Protein AF-A0A495K5Z7-F1 (afdb_monomer_lite)

Secondary structure (DSSP, 8-state):
------HHHHHHHHHHHHHHHHHHHHHHHHHHHHHHT--------EEEEETTEEEEE--SEE--TTS-S-EE-TTSPPEE----TT-EEEEEE-HHHHTS-EEEEEEEEETTEEEEEEEEEE-TTS-SEEEEE--SSSEEEEEEEEEEEEEEETTEEEEEEEEEEE-PPTT--PPP--

Foldseek 3Di:
DDDDDDPVRVVVVVVVVVVVVVVCCVVVVVVVVVVVPDPPPVFKWKWKDWDPDIDIFGFCWAAPLVLHPIDHDPPDDAAEDAADAVTKMKMFIDLSQQQAKKKKFWWWQAPVAIDRPDMDIDHRNRDGMDMDHAHPGTGTAKIKMFGFHPDADPVGGDGNTIHIYGHHHPPDDHDDDD

pLDDT: mean 88.27, std 13.71, range [38.28, 98.56]

InterPro domains:
  IPR024495 Protein of unknown function DUF2771 [PF10969] (44-167)

Organism: Williamsia marianensis (NCBI:txid85044)

Radius of gyration: 24.47 Å; chains: 1; bounding box: 61×70×46 Å

Structure (mmCIF, N/CA/C/O backbone):
data_AF-A0A495K5Z7-F1
#
_entry.id   AF-A0A495K5Z7-F1
#
loop_
_atom_site.group_PDB
_atom_site.id
_atom_site.type_symbol
_atom_site.label_atom_id
_atom_site.label_alt_id
_atom_site.label_comp_id
_atom_site.label_asym_id
_atom_site.label_entity_id
_atom_site.label_seq_id
_atom_site.pdbx_PDB_ins_code
_atom_site.Cartn_x
_atom_site.Cartn_y
_atom_site.Cartn_z
_atom_site.occupancy
_atom_site.B_iso_or_equiv
_atom_site.auth_seq_id
_atom_site.auth_comp_id
_atom_site.auth_asym_id
_atom_site.auth_atom_id
_atom_site.pdbx_PDB_model_num
ATOM 1 N N . MET A 1 1 ? -42.515 41.377 -25.875 1.00 38.28 1 MET A N 1
ATOM 2 C CA . MET A 1 1 ? -43.016 41.875 -24.576 1.00 38.28 1 MET A CA 1
ATOM 3 C C . MET A 1 1 ? -41.798 42.097 -23.686 1.00 38.28 1 MET A C 1
ATOM 5 O O . MET A 1 1 ? -41.292 41.147 -23.110 1.00 38.28 1 MET A O 1
ATOM 9 N N . SER A 1 2 ? -41.218 43.301 -23.704 1.00 47.66 2 SER A N 1
ATOM 10 C CA . SER A 1 2 ? -39.981 43.591 -22.962 1.00 47.66 2 SER A CA 1
ATOM 11 C C . SER A 1 2 ? -40.328 43.913 -21.514 1.00 47.66 2 SER A C 1
ATOM 13 O O . SER A 1 2 ? -40.932 44.953 -21.249 1.00 47.66 2 SER A O 1
ATOM 15 N N . ALA A 1 3 ? -39.974 43.025 -20.585 1.00 51.53 3 ALA A N 1
ATOM 16 C CA . ALA A 1 3 ? -40.123 43.281 -19.159 1.00 51.53 3 ALA A CA 1
ATOM 17 C C . ALA A 1 3 ? -39.255 44.493 -18.772 1.00 51.53 3 ALA A C 1
ATOM 19 O O . ALA A 1 3 ? -38.026 44.450 -18.854 1.00 51.53 3 ALA A O 1
ATOM 20 N N . ARG A 1 4 ? -39.889 45.612 -18.402 1.00 60.22 4 ARG A N 1
ATOM 21 C CA . ARG A 1 4 ? -39.188 46.784 -17.865 1.00 60.22 4 ARG A CA 1
ATOM 22 C C . ARG A 1 4 ? -38.947 46.556 -16.377 1.00 60.22 4 ARG A C 1
ATOM 24 O O . ARG A 1 4 ? -39.808 46.863 -15.566 1.00 60.22 4 ARG A O 1
ATOM 31 N N . LEU A 1 5 ? -37.771 46.028 -16.048 1.00 60.44 5 LEU A N 1
ATOM 32 C CA . LEU A 1 5 ? -37.296 45.911 -14.669 1.00 60.44 5 LEU A CA 1
ATOM 33 C C . LEU A 1 5 ? -37.267 47.300 -14.014 1.00 60.44 5 LEU A C 1
ATOM 35 O O . LEU A 1 5 ? -36.672 48.240 -14.560 1.00 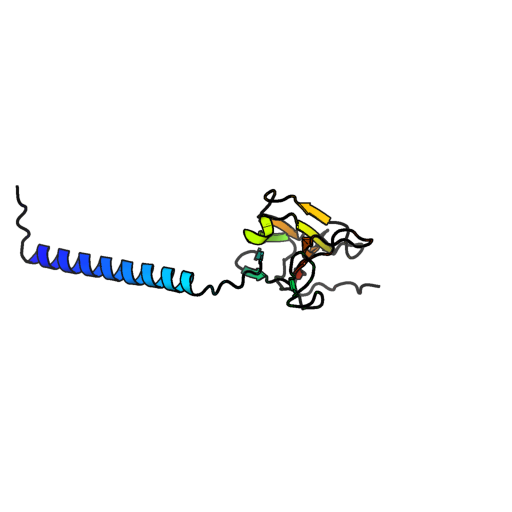60.44 5 LEU A O 1
ATOM 39 N N . THR A 1 6 ? -37.896 47.435 -12.851 1.00 69.44 6 THR A N 1
ATOM 40 C CA . THR A 1 6 ? -37.816 48.634 -12.013 1.00 69.44 6 THR A CA 1
ATOM 41 C C . THR A 1 6 ? -36.374 48.852 -11.537 1.00 69.44 6 THR A C 1
ATOM 43 O O . THR A 1 6 ? -35.541 47.943 -11.539 1.00 69.44 6 THR A O 1
ATOM 46 N N . THR A 1 7 ? -36.028 50.075 -11.126 1.00 69.94 7 THR A N 1
ATOM 47 C CA . THR A 1 7 ? -34.665 50.405 -10.661 1.00 69.94 7 THR A CA 1
ATOM 48 C C . THR A 1 7 ? -34.212 49.528 -9.484 1.00 69.94 7 THR A C 1
ATOM 50 O O . THR A 1 7 ? -33.023 49.230 -9.378 1.00 69.94 7 THR A O 1
ATOM 53 N N . GLY A 1 8 ? -35.143 49.082 -8.630 1.00 65.31 8 GLY A N 1
ATOM 54 C CA . GLY A 1 8 ? -34.868 48.147 -7.533 1.00 65.31 8 GLY A CA 1
ATOM 55 C C . GLY A 1 8 ? -34.527 46.741 -8.028 1.00 65.31 8 GLY A C 1
ATOM 56 O O . GLY A 1 8 ? -33.514 46.179 -7.618 1.00 65.31 8 GLY A O 1
ATOM 57 N N . GLU A 1 9 ? -35.296 46.216 -8.985 1.00 72.44 9 GLU A N 1
ATOM 58 C CA . GLU A 1 9 ? -35.031 44.907 -9.592 1.00 72.44 9 GLU A CA 1
ATOM 59 C C . GLU A 1 9 ? -33.696 44.906 -10.344 1.00 72.44 9 GLU A C 1
ATOM 61 O O . GLU A 1 9 ? -32.900 43.993 -10.169 1.00 72.44 9 GLU A O 1
ATOM 66 N N . LYS A 1 10 ? -33.368 45.968 -11.094 1.00 70.00 10 LYS A N 1
ATOM 67 C CA . LYS A 1 10 ? -32.061 46.093 -11.771 1.00 70.00 10 LYS A CA 1
ATOM 68 C C . LYS A 1 10 ? -30.879 46.028 -10.802 1.00 70.00 10 LYS A C 1
ATOM 70 O O . LYS A 1 10 ? -29.877 45.389 -11.113 1.00 70.00 10 LYS A O 1
ATOM 75 N N . LYS A 1 11 ? -30.987 46.678 -9.639 1.00 76.81 11 LYS A N 1
ATOM 76 C CA . LYS A 1 11 ? -29.945 46.643 -8.600 1.00 76.81 11 LYS A CA 1
ATOM 77 C C . LYS A 1 11 ? -29.837 45.261 -7.958 1.00 76.81 11 LYS A C 1
ATOM 79 O O . LYS A 1 11 ? -28.726 44.786 -7.752 1.00 76.81 11 LYS A O 1
ATOM 84 N N . PHE A 1 12 ? -30.967 44.607 -7.695 1.00 80.88 12 PHE A N 1
ATOM 85 C CA . PHE A 1 12 ? -30.988 43.244 -7.166 1.00 80.88 12 PHE A CA 1
ATOM 86 C C . PHE A 1 12 ? -30.363 42.242 -8.145 1.00 80.88 12 PHE A C 1
ATOM 88 O O . PHE A 1 12 ? -29.485 41.477 -7.757 1.00 80.88 12 PHE A O 1
ATOM 95 N N . PHE A 1 13 ? -30.731 42.305 -9.429 1.00 81.81 13 PHE A N 1
ATOM 96 C CA . PHE A 1 13 ? -30.132 41.472 -10.473 1.00 81.81 13 PHE A CA 1
ATOM 97 C C . PHE A 1 13 ? -28.630 41.725 -10.61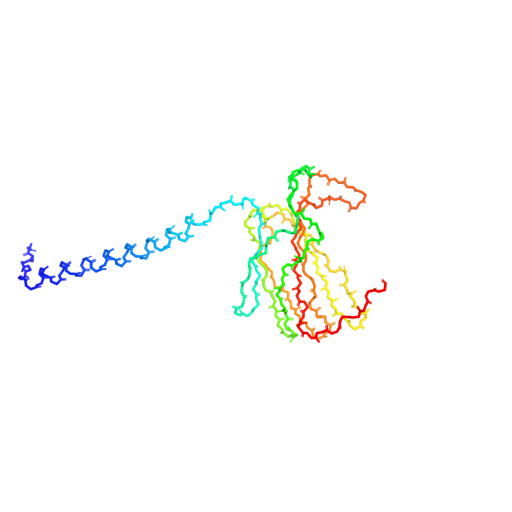7 1.00 81.81 13 PHE A C 1
ATOM 99 O O . PHE A 1 13 ? -27.866 40.771 -10.722 1.00 81.81 13 PHE A O 1
ATOM 106 N N . ALA A 1 14 ? -28.188 42.986 -10.566 1.00 83.69 14 ALA A N 1
ATOM 107 C CA . ALA A 1 14 ? -26.766 43.312 -10.625 1.00 83.69 14 ALA A CA 1
ATOM 108 C C . ALA A 1 14 ? -25.983 42.695 -9.454 1.00 83.69 14 ALA A C 1
ATOM 110 O O . ALA A 1 14 ? -24.941 42.083 -9.674 1.00 83.69 14 ALA A O 1
ATOM 111 N N . ILE A 1 15 ? -26.502 42.798 -8.225 1.00 85.69 15 ILE A N 1
ATOM 112 C CA . ILE A 1 15 ? -25.862 42.209 -7.040 1.00 85.69 15 ILE A CA 1
ATOM 113 C C . ILE A 1 15 ? -25.847 40.682 -7.141 1.00 85.69 15 ILE A C 1
ATOM 115 O O . ILE A 1 15 ? -24.794 40.083 -6.957 1.00 85.69 15 ILE A O 1
ATOM 119 N N . ALA A 1 16 ? -26.972 40.057 -7.496 1.00 88.12 16 ALA A N 1
ATOM 120 C CA . ALA A 1 16 ? -27.061 38.605 -7.626 1.00 88.12 16 ALA A CA 1
ATOM 121 C C . ALA A 1 16 ? -26.061 38.057 -8.656 1.00 88.12 16 ALA A C 1
ATOM 123 O O . ALA A 1 16 ? -25.365 37.082 -8.379 1.00 88.12 16 ALA A O 1
ATOM 124 N N . VAL A 1 17 ? -25.928 38.714 -9.814 1.00 91.25 17 VAL A N 1
ATOM 125 C CA . VAL A 1 17 ? -24.948 38.334 -10.842 1.00 91.25 17 VAL A CA 1
ATOM 126 C C . VAL A 1 17 ? -23.518 38.464 -10.316 1.00 91.25 17 VAL A C 1
ATOM 128 O O . VAL A 1 17 ? -22.726 37.542 -10.491 1.00 91.25 17 VAL A O 1
ATOM 131 N N . ILE A 1 18 ? -23.186 39.562 -9.628 1.00 92.31 18 ILE A N 1
ATOM 132 C CA . ILE A 1 18 ? -21.853 39.756 -9.035 1.00 92.31 18 ILE A CA 1
ATOM 133 C C . ILE A 1 18 ? -21.559 38.673 -7.991 1.00 92.31 18 ILE A C 1
ATOM 135 O O . ILE A 1 18 ? -20.481 38.086 -8.011 1.00 92.31 18 ILE A O 1
ATOM 139 N N . THR A 1 19 ? -22.509 38.366 -7.106 1.00 90.19 19 THR A N 1
ATOM 140 C CA . THR A 1 19 ? -22.345 37.326 -6.084 1.00 90.19 19 THR A CA 1
ATOM 141 C C . THR A 1 19 ? -22.128 35.951 -6.708 1.00 90.19 19 THR A C 1
ATOM 143 O O . THR A 1 19 ? -21.236 35.227 -6.275 1.00 90.19 19 THR A O 1
ATOM 146 N N . VAL A 1 20 ? -22.890 35.599 -7.748 1.00 93.00 20 VAL A N 1
ATOM 147 C CA . VAL A 1 20 ? -22.714 34.328 -8.465 1.00 93.00 20 VAL A CA 1
ATOM 148 C C . VAL A 1 20 ? -21.344 34.267 -9.139 1.00 93.00 20 VAL A C 1
ATOM 150 O O . VAL A 1 20 ? -20.661 33.255 -9.023 1.00 93.00 20 VAL A O 1
ATOM 153 N N . LEU A 1 21 ? -20.901 35.345 -9.790 1.00 92.81 21 LEU A N 1
ATOM 154 C CA . LEU A 1 21 ? -19.580 35.394 -10.422 1.00 92.81 21 LEU A CA 1
ATOM 155 C C . LEU A 1 21 ? -18.446 35.267 -9.402 1.00 92.81 21 LEU A C 1
ATOM 157 O O . LEU A 1 21 ? -17.495 34.531 -9.646 1.00 92.81 21 LEU A O 1
ATOM 161 N N . LEU A 1 22 ? -18.557 35.932 -8.249 1.00 93.38 22 LEU A N 1
ATOM 162 C CA . LEU A 1 22 ? -17.587 35.804 -7.160 1.00 93.38 22 LEU A CA 1
ATOM 163 C C . LEU A 1 22 ? -17.552 34.379 -6.611 1.00 93.38 22 LEU A C 1
ATOM 165 O O . LEU A 1 22 ? -16.472 33.832 -6.418 1.00 93.38 22 LEU A O 1
ATOM 169 N N . LEU A 1 23 ? -18.714 33.756 -6.410 1.00 90.62 23 LEU A N 1
ATOM 170 C CA . LEU A 1 23 ? -18.798 32.371 -5.957 1.00 90.62 23 LEU A CA 1
ATOM 171 C C . LEU A 1 23 ? -18.125 31.421 -6.959 1.00 90.62 23 LEU A C 1
ATOM 173 O O . LEU A 1 23 ? -17.312 30.591 -6.563 1.00 90.62 23 LEU A O 1
ATOM 177 N N . VAL A 1 24 ? -18.416 31.571 -8.254 1.00 92.00 24 VAL A N 1
ATOM 178 C CA . VAL A 1 24 ? -17.801 30.762 -9.318 1.00 92.00 24 VAL A CA 1
ATOM 179 C C . VAL A 1 24 ? -16.294 30.997 -9.390 1.00 92.00 24 VAL A C 1
ATOM 181 O O . VAL A 1 24 ? -15.551 30.036 -9.546 1.00 92.00 24 VAL A O 1
ATOM 184 N N . ALA A 1 25 ? -15.823 32.235 -9.237 1.00 90.69 25 ALA A N 1
ATOM 185 C CA . ALA A 1 25 ? -14.396 32.546 -9.241 1.00 90.69 25 ALA A CA 1
ATOM 186 C C . ALA A 1 25 ? -13.668 31.958 -8.025 1.00 90.69 25 ALA A C 1
ATOM 188 O O . ALA A 1 25 ? -12.566 31.441 -8.174 1.00 90.69 25 ALA A O 1
ATOM 189 N N . VAL A 1 26 ? -14.282 31.992 -6.839 1.00 91.25 26 VAL A N 1
ATOM 190 C CA . VAL A 1 26 ? -13.710 31.383 -5.631 1.00 91.25 26 VAL A CA 1
ATOM 191 C C . VAL A 1 26 ? -13.676 29.867 -5.775 1.00 91.25 26 VAL A C 1
ATOM 193 O O . VAL A 1 26 ? -12.610 29.282 -5.644 1.00 91.25 26 VAL A O 1
ATOM 196 N N . ILE A 1 27 ? -14.800 29.229 -6.113 1.00 87.12 27 ILE A N 1
ATOM 197 C CA . ILE A 1 27 ? -14.866 27.768 -6.265 1.00 87.12 27 ILE A CA 1
ATOM 198 C C . ILE A 1 27 ? -13.940 27.310 -7.395 1.00 87.12 27 ILE A C 1
ATOM 200 O O . ILE A 1 27 ? -13.115 26.423 -7.199 1.00 87.12 27 ILE A O 1
ATOM 204 N N . GLY A 1 28 ? -14.048 27.937 -8.567 1.00 81.88 28 GLY A N 1
ATOM 205 C CA . GLY A 1 28 ? -13.227 27.624 -9.730 1.00 81.88 28 GLY A CA 1
ATOM 206 C C . GLY A 1 28 ? -11.745 27.866 -9.467 1.00 81.88 28 GLY A C 1
ATOM 207 O O . GLY A 1 28 ? -10.928 27.022 -9.810 1.00 81.88 28 GLY A O 1
ATOM 208 N N . GLY A 1 29 ? -11.399 28.967 -8.796 1.00 81.38 29 GLY A N 1
ATOM 209 C CA . GLY A 1 29 ? -10.030 29.279 -8.395 1.00 81.38 29 GLY A CA 1
ATOM 210 C C . GLY A 1 29 ? -9.470 28.284 -7.383 1.00 81.38 29 GLY A C 1
ATOM 211 O O . GLY A 1 29 ? -8.340 27.840 -7.542 1.00 81.38 29 GLY A O 1
ATOM 212 N N . SER A 1 30 ? -10.255 27.875 -6.382 1.00 76.19 30 SER A N 1
ATOM 213 C CA . SER A 1 30 ? -9.846 26.856 -5.410 1.00 76.19 30 SER A CA 1
ATOM 214 C C . SER A 1 30 ? -9.631 25.494 -6.067 1.00 76.19 30 SER A C 1
ATOM 216 O O . SER A 1 30 ? -8.605 24.869 -5.828 1.00 76.19 30 SER A O 1
ATOM 218 N N . VAL A 1 31 ? -10.555 25.043 -6.922 1.00 78.75 31 VAL A N 1
ATOM 219 C CA . VAL A 1 31 ? -10.418 23.766 -7.643 1.00 78.75 31 VAL A CA 1
ATOM 220 C C . VAL A 1 31 ? -9.233 23.809 -8.605 1.00 78.75 31 VAL A C 1
ATOM 222 O O . VAL A 1 31 ? -8.457 22.862 -8.642 1.00 78.75 31 VAL A O 1
ATOM 225 N N . ALA A 1 32 ? -9.055 24.907 -9.344 1.00 72.69 32 ALA A N 1
ATOM 226 C CA . ALA A 1 32 ? -7.926 25.070 -10.253 1.00 72.69 32 ALA A CA 1
ATOM 227 C C . ALA A 1 32 ? -6.591 25.089 -9.502 1.00 72.69 32 ALA A C 1
ATOM 229 O O . ALA A 1 32 ? -5.672 24.400 -9.921 1.00 72.69 32 ALA A O 1
ATOM 230 N N . ALA A 1 33 ? -6.500 25.805 -8.377 1.00 73.56 33 ALA A N 1
ATOM 231 C CA . ALA A 1 33 ? -5.298 25.839 -7.546 1.00 73.56 33 ALA A CA 1
ATOM 232 C C . ALA A 1 33 ? -4.966 24.462 -6.946 1.00 73.56 33 ALA A C 1
ATOM 234 O O . ALA A 1 33 ? -3.803 24.068 -6.916 1.00 73.56 33 ALA A O 1
ATOM 235 N N . LEU A 1 34 ? -5.986 23.715 -6.508 1.00 68.44 34 LEU A N 1
ATOM 236 C CA . LEU A 1 34 ? -5.831 22.340 -6.026 1.00 68.44 34 LEU A CA 1
ATOM 237 C C . LEU A 1 34 ? -5.406 21.382 -7.146 1.00 68.44 34 LEU A C 1
ATOM 239 O O . LEU A 1 34 ? -4.583 20.506 -6.909 1.00 68.44 34 LEU A O 1
ATOM 243 N N . ALA A 1 35 ? -5.929 21.559 -8.361 1.00 66.81 35 ALA A N 1
ATOM 244 C CA . ALA A 1 35 ? -5.562 20.748 -9.518 1.00 66.81 35 ALA A CA 1
ATOM 245 C C . ALA A 1 35 ? -4.161 21.084 -10.056 1.00 66.81 35 ALA A C 1
ATOM 247 O O . ALA A 1 35 ? -3.460 20.194 -10.517 1.00 66.81 35 ALA A O 1
ATOM 248 N N . SER A 1 36 ? -3.738 22.351 -9.986 1.00 62.34 36 SER A N 1
ATOM 249 C CA . SER A 1 36 ? -2.429 22.800 -10.481 1.00 62.34 36 SER A CA 1
ATOM 250 C C . SER A 1 36 ? -1.273 22.551 -9.512 1.00 62.34 36 SER A C 1
ATOM 252 O O . SER A 1 36 ? -0.124 22.693 -9.907 1.00 62.34 36 SER A O 1
ATOM 254 N N . GLY A 1 37 ? -1.556 22.245 -8.242 1.00 47.22 37 GLY A N 1
ATOM 255 C CA . GLY A 1 37 ? -0.536 21.967 -7.224 1.00 47.22 37 GLY A CA 1
ATOM 256 C C . GLY A 1 37 ? 0.033 20.545 -7.262 1.00 47.22 37 GLY A C 1
ATOM 257 O O . GLY A 1 37 ? 0.857 20.210 -6.417 1.00 47.22 37 GLY A O 1
ATOM 258 N N . HIS A 1 38 ? -0.413 19.702 -8.197 1.00 48.69 38 HIS A N 1
ATOM 259 C CA . HIS A 1 38 ? 0.209 18.412 -8.474 1.00 48.69 38 HIS A CA 1
ATOM 260 C C . HIS A 1 38 ? 1.310 18.644 -9.518 1.00 48.69 38 HIS A C 1
ATOM 262 O O . HIS A 1 38 ? 1.060 18.610 -10.720 1.00 48.69 38 HIS A O 1
ATOM 268 N N . GLU A 1 39 ? 2.525 18.960 -9.069 1.00 44.31 39 GLU A N 1
ATOM 269 C CA . GLU A 1 39 ? 3.703 18.646 -9.879 1.00 44.31 39 GLU A CA 1
ATOM 270 C C . GLU A 1 39 ? 3.688 17.124 -10.063 1.00 44.31 39 GLU A C 1
ATOM 272 O O . GLU A 1 39 ? 3.807 16.391 -9.081 1.00 44.31 39 GLU A O 1
ATOM 277 N N . ASP A 1 40 ? 3.431 16.670 -11.295 1.00 44.25 40 ASP A N 1
ATOM 278 C CA . ASP A 1 40 ? 3.517 15.268 -11.712 1.00 44.25 40 ASP A CA 1
ATOM 279 C C . ASP A 1 40 ? 4.928 14.753 -11.399 1.00 44.25 40 ASP A C 1
ATOM 281 O O . ASP A 1 40 ? 5.845 14.805 -12.217 1.00 44.25 40 ASP A O 1
ATOM 285 N N . ASN A 1 41 ? 5.125 14.244 -10.188 1.00 51.62 41 ASN A N 1
ATOM 286 C CA . ASN A 1 41 ? 6.049 13.147 -10.014 1.00 51.62 41 ASN A CA 1
ATOM 287 C C . ASN A 1 41 ? 5.316 11.942 -10.608 1.00 51.62 41 ASN A C 1
ATOM 289 O O . ASN A 1 41 ? 4.418 11.402 -9.967 1.00 51.62 41 ASN A O 1
ATOM 293 N N . ASP A 1 42 ? 5.688 11.556 -11.834 1.00 68.31 42 ASP A N 1
ATOM 294 C CA . ASP A 1 42 ? 5.195 10.417 -12.649 1.00 68.31 42 ASP A CA 1
ATOM 295 C C . ASP A 1 42 ? 5.321 9.028 -11.959 1.00 68.31 42 ASP A C 1
ATOM 297 O O . ASP A 1 42 ? 5.316 7.963 -12.588 1.00 68.31 42 ASP A O 1
ATOM 301 N N . VAL A 1 43 ? 5.500 9.010 -10.641 1.00 86.50 43 VAL A N 1
ATOM 302 C CA . VAL A 1 43 ? 5.695 7.827 -9.823 1.00 86.50 43 VAL A CA 1
ATOM 303 C C . VAL A 1 43 ? 4.325 7.328 -9.351 1.00 86.50 43 VAL A C 1
ATOM 305 O O . VAL A 1 43 ? 3.608 8.045 -8.647 1.00 86.50 43 VAL A O 1
ATOM 308 N N . PRO A 1 44 ? 3.936 6.085 -9.689 1.00 93.56 44 PRO A N 1
ATOM 309 C CA . PRO A 1 44 ? 2.666 5.535 -9.249 1.00 93.56 44 PRO A CA 1
ATOM 310 C C . PRO A 1 44 ? 2.577 5.468 -7.719 1.00 93.56 44 PRO A C 1
ATOM 312 O O . PRO A 1 44 ? 3.565 5.237 -7.022 1.00 93.56 44 PRO A O 1
ATOM 315 N N . TYR A 1 45 ? 1.369 5.615 -7.188 1.00 95.69 45 TYR A N 1
ATOM 316 C CA . TYR A 1 45 ? 1.108 5.656 -5.751 1.00 95.69 45 TYR A CA 1
ATOM 317 C C . TYR A 1 45 ? -0.121 4.819 -5.392 1.00 95.69 45 TYR A C 1
ATOM 319 O O . TYR A 1 45 ? -0.892 4.388 -6.258 1.00 95.69 45 TYR A O 1
ATOM 327 N N . LEU A 1 46 ? -0.324 4.604 -4.093 1.00 97.69 46 LEU A N 1
ATOM 328 C CA . LEU A 1 46 ? -1.543 4.006 -3.551 1.00 97.69 46 LEU A CA 1
ATOM 329 C C . LEU A 1 46 ? -2.298 5.017 -2.693 1.00 97.69 46 LEU A C 1
ATOM 331 O O . LEU A 1 46 ? -1.702 5.843 -2.008 1.00 97.69 46 LEU A O 1
ATOM 335 N N . HIS A 1 47 ? -3.615 4.887 -2.655 1.00 98.31 47 HIS A N 1
ATOM 336 C CA . HIS A 1 47 ? -4.450 5.463 -1.614 1.00 98.31 47 HIS A CA 1
ATOM 337 C C . HIS A 1 47 ? -4.908 4.366 -0.663 1.00 98.31 47 HIS A C 1
ATOM 339 O O . HIS A 1 47 ? -5.428 3.337 -1.100 1.00 98.31 47 HIS A O 1
ATOM 345 N N . VAL A 1 48 ? -4.740 4.596 0.635 1.00 98.38 48 VAL A N 1
ATOM 346 C CA . VAL A 1 48 ? -5.067 3.618 1.673 1.00 98.38 48 VAL A CA 1
ATOM 347 C C . VAL A 1 48 ? -5.998 4.256 2.687 1.00 98.38 48 VAL A C 1
ATOM 349 O O . VAL A 1 48 ? -5.659 5.271 3.294 1.00 98.38 48 VAL A O 1
ATOM 352 N N . ALA A 1 49 ? -7.180 3.665 2.847 1.00 98.12 49 ALA A N 1
ATOM 353 C CA . ALA A 1 49 ? -8.241 4.180 3.695 1.00 98.12 49 ALA A CA 1
ATOM 354 C C . ALA A 1 49 ? -8.629 3.181 4.789 1.00 98.12 49 ALA A C 1
ATOM 356 O O . ALA A 1 49 ? -8.933 2.024 4.498 1.00 98.12 49 ALA A O 1
ATOM 357 N N . ASN A 1 50 ? -8.693 3.648 6.034 1.00 96.69 50 ASN A N 1
ATOM 358 C CA . ASN A 1 50 ? -9.257 2.921 7.171 1.00 96.69 50 ASN A CA 1
ATOM 359 C C . ASN A 1 50 ? -10.103 3.896 8.006 1.00 96.69 50 ASN A C 1
ATOM 361 O O . ASN A 1 50 ? -9.597 4.904 8.502 1.00 96.69 50 ASN A O 1
ATOM 365 N N . GLY A 1 51 ? -11.409 3.633 8.110 1.00 92.19 51 GLY A N 1
ATOM 366 C CA . GLY A 1 51 ? -12.353 4.538 8.771 1.00 92.19 51 GLY A CA 1
ATOM 367 C C . GLY A 1 51 ? -12.328 5.951 8.172 1.00 92.19 51 GLY A C 1
ATOM 368 O O . GLY A 1 51 ? -12.643 6.146 7.000 1.00 92.19 51 GLY A O 1
ATOM 369 N N . ASN A 1 52 ? -11.946 6.935 8.988 1.00 92.44 52 ASN A N 1
ATOM 370 C CA . ASN A 1 52 ? -11.839 8.350 8.613 1.00 92.44 52 ASN A CA 1
ATOM 371 C C . ASN A 1 52 ? -10.429 8.764 8.161 1.00 92.44 52 ASN A C 1
ATOM 373 O O . ASN A 1 52 ? -10.209 9.936 7.855 1.00 92.44 52 ASN A O 1
ATOM 377 N N . THR A 1 53 ? -9.481 7.829 8.135 1.00 95.56 53 THR A N 1
ATOM 378 C CA . THR A 1 53 ? -8.095 8.081 7.745 1.00 95.56 53 THR A CA 1
ATOM 379 C C . THR A 1 53 ? -7.894 7.680 6.293 1.00 95.56 53 THR A C 1
ATOM 381 O O . THR A 1 53 ? -8.238 6.566 5.903 1.00 95.56 53 THR A O 1
ATOM 384 N N . LEU A 1 54 ? -7.306 8.580 5.509 1.00 97.44 54 LEU A N 1
ATOM 385 C CA . LEU A 1 54 ? -6.864 8.343 4.140 1.00 97.44 54 LEU A CA 1
ATOM 386 C C . LEU A 1 54 ? -5.420 8.824 4.020 1.00 97.44 54 LEU A C 1
ATOM 388 O O . LEU A 1 54 ? -5.132 9.974 4.350 1.00 97.44 54 LEU A O 1
ATOM 392 N N . ILE A 1 55 ? -4.531 7.961 3.536 1.00 97.62 55 ILE A N 1
ATOM 393 C CA . ILE A 1 55 ? -3.138 8.313 3.248 1.00 97.62 55 ILE A CA 1
ATOM 394 C C . ILE A 1 55 ? -2.789 8.013 1.792 1.00 97.62 55 ILE A C 1
ATOM 396 O O . ILE A 1 55 ? -3.348 7.097 1.181 1.00 97.62 55 ILE A O 1
ATOM 400 N N . THR A 1 56 ? -1.838 8.774 1.258 1.00 97.38 56 THR A N 1
ATOM 401 C CA . THR A 1 56 ? -1.147 8.450 0.008 1.00 97.38 56 THR A CA 1
ATOM 402 C C . THR A 1 56 ? 0.146 7.723 0.348 1.00 97.38 56 THR A C 1
ATOM 404 O O . THR A 1 56 ? 0.884 8.151 1.233 1.00 97.38 56 THR A O 1
ATOM 407 N N . VAL A 1 57 ? 0.396 6.610 -0.332 1.00 97.62 57 VAL A N 1
ATOM 408 C CA . VAL A 1 57 ? 1.580 5.772 -0.151 1.00 97.62 57 VAL A CA 1
ATOM 409 C C . VAL A 1 57 ? 2.405 5.838 -1.422 1.00 97.62 57 VAL A C 1
ATOM 411 O O . VAL A 1 57 ? 1.993 5.342 -2.472 1.00 97.62 57 VAL A O 1
ATOM 414 N N . GLU A 1 58 ? 3.567 6.461 -1.303 1.00 96.31 58 GLU A N 1
ATOM 415 C CA . GLU A 1 58 ? 4.618 6.463 -2.315 1.00 96.31 58 GLU A CA 1
ATOM 416 C C . GLU A 1 58 ? 5.397 5.138 -2.276 1.00 96.31 58 GLU A C 1
ATOM 418 O O . GLU A 1 58 ? 5.357 4.423 -1.264 1.00 96.31 58 GLU A O 1
ATOM 423 N N . PRO A 1 59 ? 6.078 4.757 -3.367 1.00 96.94 59 PRO A N 1
ATOM 424 C CA . PRO A 1 59 ? 6.873 3.542 -3.366 1.00 96.94 59 PRO A CA 1
ATOM 425 C C . PRO A 1 59 ? 8.069 3.666 -2.420 1.00 96.94 59 PRO A C 1
ATOM 427 O O . PRO A 1 59 ? 8.709 4.708 -2.313 1.00 96.94 59 PRO A O 1
ATOM 430 N N . LEU A 1 60 ? 8.426 2.551 -1.787 1.00 97.56 60 LEU A N 1
ATOM 431 C CA . LEU A 1 60 ? 9.703 2.388 -1.099 1.00 97.56 60 LEU A CA 1
ATOM 432 C C . LEU A 1 60 ? 10.863 2.532 -2.083 1.00 97.56 60 LEU A C 1
ATOM 434 O O . LEU A 1 60 ? 11.850 3.203 -1.781 1.00 97.56 60 LEU A O 1
ATOM 438 N N . ILE A 1 61 ? 10.716 1.893 -3.246 1.00 96.31 61 ILE A N 1
ATOM 439 C CA . ILE A 1 61 ? 11.619 1.976 -4.389 1.00 96.31 61 ILE A CA 1
ATOM 440 C C . ILE A 1 61 ? 10.819 1.951 -5.691 1.00 96.31 61 ILE A C 1
ATOM 442 O O . ILE A 1 61 ? 9.867 1.174 -5.818 1.00 96.31 61 ILE A O 1
ATOM 446 N N . TYR A 1 62 ? 11.227 2.766 -6.662 1.00 96.12 62 TYR A N 1
ATOM 447 C CA . TYR A 1 62 ? 10.701 2.739 -8.022 1.00 96.12 62 TYR A CA 1
ATOM 448 C C . TYR A 1 62 ? 11.819 2.956 -9.046 1.00 96.12 62 TYR A C 1
ATOM 450 O O . TYR A 1 62 ? 12.608 3.886 -8.929 1.00 96.12 62 TYR A O 1
ATOM 458 N N . CYS A 1 63 ? 11.899 2.081 -10.043 1.00 94.69 63 CYS A N 1
ATOM 459 C CA . CYS A 1 63 ? 12.916 2.075 -11.090 1.00 94.69 63 CYS A CA 1
ATOM 460 C C . CYS A 1 63 ? 12.271 2.150 -12.480 1.00 94.69 63 CYS A C 1
ATOM 462 O O . CYS A 1 63 ? 11.075 1.895 -12.664 1.00 94.69 63 CYS A O 1
ATOM 464 N N . SER A 1 64 ? 13.085 2.390 -13.507 1.00 92.88 64 SER A N 1
ATOM 465 C CA . SER A 1 64 ? 12.706 2.147 -14.903 1.00 92.88 64 SER A CA 1
ATOM 466 C C . SER A 1 64 ? 12.293 0.682 -15.138 1.00 92.88 64 SER A C 1
ATOM 468 O O . SER A 1 64 ? 12.496 -0.200 -14.296 1.00 92.88 64 SER A O 1
ATOM 470 N N . ILE A 1 65 ? 11.694 0.392 -16.295 1.00 91.50 65 ILE A N 1
ATOM 471 C CA . ILE A 1 65 ? 11.266 -0.969 -16.651 1.00 91.50 65 ILE A CA 1
ATOM 472 C C . ILE A 1 65 ? 12.460 -1.926 -16.862 1.00 91.50 65 ILE A C 1
ATOM 474 O O . ILE A 1 65 ? 12.307 -3.139 -16.718 1.00 91.50 65 ILE A O 1
ATOM 478 N N . GLU A 1 66 ? 13.656 -1.391 -17.128 1.00 93.50 66 GLU A N 1
ATOM 479 C CA . GLU A 1 66 ? 14.927 -2.118 -17.201 1.00 93.50 66 GLU A CA 1
ATOM 480 C C . GLU A 1 66 ? 15.643 -2.262 -15.847 1.00 93.50 66 GLU A C 1
ATOM 482 O O . GLU A 1 66 ? 16.749 -2.806 -15.815 1.00 93.50 66 GLU A O 1
ATOM 487 N N . VAL A 1 67 ? 15.027 -1.809 -14.746 1.00 94.06 67 VAL A N 1
ATOM 488 C CA . VAL A 1 67 ? 15.608 -1.803 -13.387 1.00 94.06 67 VAL A CA 1
ATOM 489 C C . VAL A 1 67 ? 16.868 -0.930 -13.309 1.00 94.06 67 VAL A C 1
ATOM 491 O O . VAL A 1 67 ? 17.894 -1.280 -12.731 1.00 94.06 67 VAL A O 1
ATOM 494 N N . THR A 1 68 ? 16.794 0.240 -13.933 1.00 93.19 68 THR A N 1
ATOM 495 C CA . THR A 1 68 ? 17.795 1.310 -13.847 1.00 93.19 68 THR A CA 1
ATOM 496 C C . THR A 1 68 ? 17.139 2.575 -13.298 1.00 93.19 68 THR A C 1
ATOM 498 O O . THR A 1 68 ? 15.918 2.621 -13.159 1.00 93.19 68 THR A O 1
ATOM 501 N N . ASN A 1 69 ? 17.928 3.609 -12.985 1.00 93.00 69 ASN A N 1
ATOM 502 C CA . ASN A 1 69 ? 17.415 4.903 -12.506 1.00 93.00 69 ASN A CA 1
ATOM 503 C C . ASN A 1 69 ? 16.420 4.746 -11.343 1.00 93.00 69 ASN A C 1
ATOM 505 O O . ASN A 1 69 ? 15.278 5.187 -11.425 1.00 93.00 69 ASN A O 1
ATOM 509 N N . CYS A 1 70 ? 16.839 4.025 -10.306 1.00 93.50 70 CYS A N 1
ATOM 510 C CA . CYS A 1 70 ? 15.995 3.750 -9.155 1.00 93.50 70 CYS A CA 1
ATOM 511 C C . CYS A 1 70 ? 15.980 4.931 -8.187 1.00 93.50 70 CYS A C 1
ATOM 513 O O . CYS A 1 70 ? 17.035 5.453 -7.821 1.00 93.50 70 CYS A O 1
ATOM 515 N N . GLU A 1 71 ? 14.791 5.276 -7.719 1.00 94.19 71 GLU A N 1
ATOM 516 C CA . GLU A 1 71 ? 14.567 6.214 -6.630 1.00 94.19 71 GLU A CA 1
ATOM 517 C C . GLU A 1 71 ? 14.086 5.455 -5.396 1.00 94.19 71 GLU A C 1
ATOM 519 O O . GLU A 1 71 ? 13.257 4.551 -5.498 1.00 94.19 71 GLU A O 1
ATOM 524 N N . GLY A 1 72 ? 14.617 5.810 -4.226 1.00 93.31 72 GLY A N 1
ATOM 525 C CA . GLY A 1 72 ? 14.304 5.139 -2.966 1.00 93.31 72 GLY A CA 1
ATOM 526 C C . GLY A 1 72 ? 15.116 3.863 -2.709 1.00 93.31 72 GLY A C 1
ATOM 527 O O . GLY A 1 72 ? 16.152 3.609 -3.320 1.00 93.31 72 GLY A O 1
ATOM 528 N N . SER A 1 73 ? 14.668 3.082 -1.730 1.00 93.44 73 SER A N 1
ATOM 529 C CA . SER A 1 73 ? 15.286 1.834 -1.285 1.00 93.44 73 SER A CA 1
ATOM 530 C C . SER A 1 73 ? 14.207 0.878 -0.770 1.00 93.44 73 SER A C 1
ATOM 532 O O . SER A 1 73 ? 13.335 1.312 -0.016 1.00 93.44 73 SER A O 1
ATOM 534 N N . PRO A 1 74 ? 14.284 -0.435 -1.061 1.00 89.56 74 PRO A N 1
ATOM 535 C CA . PRO A 1 74 ? 13.365 -1.420 -0.487 1.00 89.56 74 PRO A CA 1
ATOM 536 C C . PRO A 1 74 ? 13.452 -1.502 1.046 1.00 89.56 74 PRO A C 1
ATOM 538 O O . PRO A 1 74 ? 12.551 -2.032 1.682 1.00 89.56 74 PRO A O 1
ATOM 541 N N . THR A 1 75 ? 14.519 -0.971 1.655 1.00 92.06 75 THR A N 1
ATOM 542 C CA . THR A 1 75 ? 14.687 -0.900 3.116 1.00 92.06 75 THR A CA 1
ATOM 543 C C . THR A 1 75 ? 14.131 0.385 3.731 1.00 92.06 75 THR A C 1
ATOM 545 O O . THR A 1 75 ? 14.319 0.619 4.926 1.00 92.06 75 THR A O 1
ATOM 548 N N . ASN A 1 76 ? 13.525 1.266 2.929 1.00 93.38 76 ASN A N 1
ATOM 549 C CA . ASN A 1 76 ? 12.872 2.462 3.443 1.00 93.38 76 ASN A CA 1
ATOM 550 C C . ASN A 1 76 ? 11.725 2.080 4.380 1.00 93.38 76 ASN A C 1
ATOM 552 O O . ASN A 1 76 ? 11.111 1.020 4.257 1.00 93.38 76 ASN A O 1
ATOM 556 N N . LYS A 1 77 ? 11.429 2.964 5.335 1.00 95.25 77 LYS A N 1
ATOM 557 C CA . LYS A 1 77 ? 10.333 2.730 6.270 1.00 95.25 77 LYS A CA 1
ATOM 558 C C . LYS A 1 77 ? 8.997 2.728 5.504 1.00 95.25 77 LYS A C 1
ATOM 560 O O . LYS A 1 77 ? 8.721 3.717 4.824 1.00 95.25 77 LYS A O 1
ATOM 565 N N . PRO A 1 78 ? 8.159 1.685 5.641 1.00 96.81 78 PRO A N 1
ATOM 566 C CA . PRO A 1 78 ? 6.833 1.658 5.032 1.00 96.81 78 PRO A CA 1
ATOM 567 C C . PRO A 1 78 ? 5.924 2.749 5.589 1.00 96.81 78 PRO A C 1
ATOM 569 O O . PRO A 1 78 ? 6.066 3.191 6.736 1.00 96.81 78 PRO A O 1
ATOM 572 N N . ALA A 1 79 ? 4.956 3.161 4.769 1.00 97.19 79 ALA A N 1
ATOM 573 C CA . ALA A 1 79 ? 3.870 4.006 5.237 1.00 97.19 79 ALA A CA 1
ATOM 574 C C . ALA A 1 79 ? 3.078 3.251 6.310 1.00 97.19 79 ALA A C 1
ATOM 576 O O . ALA A 1 79 ? 2.899 2.039 6.214 1.00 97.19 79 ALA A O 1
ATOM 577 N N . ARG A 1 80 ? 2.607 3.952 7.343 1.00 96.81 80 ARG A N 1
ATOM 578 C CA . ARG A 1 80 ? 1.914 3.317 8.470 1.00 96.81 80 ARG A CA 1
ATOM 579 C C . ARG A 1 80 ? 0.464 3.771 8.542 1.00 96.81 80 ARG A C 1
ATOM 581 O O . ARG A 1 80 ? 0.192 4.968 8.591 1.00 96.81 80 ARG A O 1
ATOM 588 N N . ILE A 1 81 ? -0.445 2.803 8.602 1.00 97.19 81 ILE A N 1
ATOM 589 C CA . ILE A 1 81 ? -1.868 2.998 8.891 1.00 97.19 81 ILE A CA 1
ATOM 590 C C . ILE A 1 81 ? -2.356 1.805 9.722 1.00 97.19 81 ILE A C 1
ATOM 592 O O . ILE A 1 81 ? -2.700 0.770 9.157 1.00 97.19 81 ILE A O 1
ATOM 596 N N . PRO A 1 82 ? -2.344 1.906 11.063 1.00 96.56 82 PRO A N 1
ATOM 597 C CA . PRO A 1 82 ? -2.766 0.807 11.926 1.00 96.56 82 PRO A CA 1
ATOM 598 C C . PRO A 1 82 ? -4.208 0.397 11.612 1.00 96.56 82 PRO A C 1
ATOM 600 O O . PRO A 1 82 ? -5.077 1.259 11.486 1.00 96.56 82 PRO A O 1
ATOM 603 N N . VAL A 1 83 ? -4.469 -0.907 11.498 1.00 97.19 83 VAL A N 1
ATOM 604 C CA . VAL A 1 83 ? -5.805 -1.442 11.200 1.00 97.19 83 VAL A CA 1
ATOM 605 C C . VAL A 1 83 ? -6.305 -2.235 12.406 1.00 97.19 83 VAL A C 1
ATOM 607 O O . VAL A 1 83 ? -5.873 -3.376 12.597 1.00 97.19 83 VAL A O 1
ATOM 610 N N . PRO A 1 84 ? -7.213 -1.673 13.227 1.00 95.56 84 PRO A N 1
ATOM 611 C CA . PRO A 1 84 ? -7.742 -2.354 14.401 1.00 95.56 84 PRO A CA 1
ATOM 612 C C . PRO A 1 84 ? -8.345 -3.725 14.085 1.00 95.56 84 PRO A C 1
ATOM 614 O O . PRO A 1 84 ? -8.873 -3.980 13.002 1.00 95.56 84 PRO A O 1
ATOM 617 N N . VAL A 1 85 ? -8.302 -4.627 15.063 1.00 96.12 85 VAL A N 1
ATOM 618 C CA . VAL A 1 85 ? -8.935 -5.942 14.933 1.00 96.12 85 VAL A CA 1
ATOM 619 C C . VAL A 1 85 ? -10.453 -5.781 14.836 1.00 96.12 85 VAL A C 1
ATOM 621 O O . VAL A 1 85 ? -11.079 -5.208 15.724 1.00 96.12 85 VAL A O 1
ATOM 624 N N . GLY A 1 86 ? -11.045 -6.354 13.791 1.00 96.31 86 GLY A N 1
ATOM 625 C CA . GLY A 1 86 ? -12.458 -6.204 13.446 1.00 96.31 86 GLY A CA 1
ATOM 626 C C . GLY A 1 86 ? -12.710 -5.187 12.332 1.00 96.31 86 GLY A C 1
ATOM 627 O O . GLY A 1 86 ? -13.787 -5.223 11.738 1.00 96.31 86 GLY A O 1
ATOM 628 N N . ASP A 1 87 ? -11.721 -4.351 12.006 1.00 97.19 87 ASP A N 1
ATOM 629 C CA . ASP A 1 87 ? -11.810 -3.371 10.928 1.00 97.19 87 ASP A CA 1
ATOM 630 C C . ASP A 1 87 ? -11.258 -3.919 9.606 1.00 97.19 87 ASP A C 1
ATOM 632 O O . ASP A 1 87 ? -10.740 -5.035 9.498 1.00 97.19 87 ASP A O 1
ATOM 636 N N . ALA A 1 88 ? -11.371 -3.098 8.564 1.00 97.50 88 ALA A N 1
ATOM 637 C CA . ALA A 1 88 ? -10.786 -3.359 7.265 1.00 97.50 88 ALA A CA 1
ATOM 638 C C . ALA A 1 88 ? -10.125 -2.104 6.694 1.00 97.50 88 ALA A C 1
ATOM 640 O O . ALA A 1 88 ? -10.489 -0.972 7.020 1.00 97.50 88 ALA A O 1
ATOM 641 N N . VAL A 1 89 ? -9.165 -2.323 5.806 1.00 98.25 89 VAL A N 1
ATOM 642 C CA . VAL A 1 89 ? -8.513 -1.275 5.029 1.00 98.25 89 VAL A CA 1
ATOM 643 C C . VAL A 1 89 ? -8.878 -1.432 3.562 1.00 98.25 89 VAL A C 1
ATOM 645 O O . VAL A 1 89 ? -8.919 -2.544 3.034 1.00 98.25 89 VAL A O 1
ATOM 648 N N . MET A 1 90 ? -9.166 -0.317 2.901 1.00 98.56 90 MET A N 1
ATOM 649 C CA . MET A 1 90 ? -9.362 -0.251 1.460 1.00 98.56 90 MET A CA 1
ATOM 650 C C . MET A 1 90 ? -8.109 0.332 0.817 1.00 98.56 90 MET A C 1
ATOM 652 O O . MET A 1 90 ? -7.673 1.421 1.176 1.00 98.56 90 MET A O 1
ATOM 656 N N . VAL A 1 91 ? -7.553 -0.383 -0.153 1.00 98.44 91 VAL A N 1
ATOM 657 C CA . VAL A 1 91 ? -6.381 0.036 -0.922 1.00 98.44 91 VAL A CA 1
ATOM 658 C C . VAL A 1 91 ? -6.821 0.282 -2.356 1.00 98.44 91 VAL A C 1
ATOM 660 O O . VAL A 1 91 ? -7.486 -0.568 -2.950 1.00 98.44 91 VAL A O 1
ATOM 663 N N . SER A 1 92 ? -6.464 1.438 -2.905 1.00 98.06 92 SER A N 1
ATOM 664 C CA . SER A 1 92 ? -6.710 1.811 -4.298 1.00 98.06 92 SER A CA 1
ATOM 665 C C . SER A 1 92 ? -5.406 2.193 -4.980 1.00 98.06 92 SER A C 1
ATOM 667 O O . SER A 1 92 ? -4.654 3.016 -4.471 1.00 98.06 92 SER A O 1
ATOM 669 N N . LEU A 1 93 ? -5.149 1.597 -6.135 1.00 97.19 93 LEU A N 1
ATOM 670 C CA . LEU A 1 93 ? -3.975 1.852 -6.960 1.00 97.19 93 LEU A CA 1
ATOM 671 C C . LEU A 1 93 ? -4.213 3.080 -7.849 1.00 97.19 93 LEU A C 1
ATOM 673 O O . LEU A 1 93 ? -5.324 3.264 -8.373 1.00 97.19 93 LEU A O 1
ATOM 677 N N . SER A 1 94 ? -3.168 3.879 -8.086 1.00 95.00 94 SER A N 1
ATOM 678 C CA . SER A 1 94 ? -3.192 4.878 -9.159 1.00 95.00 94 SER A CA 1
ATOM 679 C C . SER A 1 94 ? -3.436 4.207 -10.521 1.00 95.00 94 SER A C 1
ATOM 681 O O . SER A 1 94 ? -3.217 3.002 -10.699 1.00 95.00 94 SER A O 1
ATOM 683 N N . SER A 1 95 ? -3.935 4.973 -11.497 1.00 89.69 95 SER A N 1
ATOM 684 C CA . SER A 1 95 ? -4.153 4.473 -12.865 1.00 89.69 95 SER A CA 1
ATOM 685 C C . SER A 1 95 ? -2.885 3.859 -13.452 1.00 89.69 95 SER A C 1
ATOM 687 O O . SER A 1 95 ? -2.937 2.755 -13.997 1.00 89.69 95 SER A O 1
ATOM 689 N N . ASP A 1 96 ? -1.756 4.534 -13.254 1.00 88.88 96 ASP A N 1
ATOM 690 C CA . ASP A 1 96 ? -0.475 4.214 -13.890 1.00 88.88 96 ASP A CA 1
ATOM 691 C C . ASP A 1 96 ? 0.162 2.953 -13.303 1.00 88.88 96 ASP A C 1
ATOM 693 O O . ASP A 1 96 ? 0.944 2.273 -13.965 1.00 88.88 96 ASP A O 1
ATOM 697 N N . LEU A 1 97 ? -0.215 2.583 -12.074 1.00 91.12 97 LEU A N 1
ATOM 698 C CA . LEU A 1 97 ? 0.145 1.286 -11.511 1.00 91.12 97 LEU A CA 1
ATOM 699 C C . LEU A 1 97 ? -0.716 0.180 -12.128 1.00 91.12 97 LEU A C 1
ATOM 701 O O . LEU A 1 97 ? -0.195 -0.848 -12.559 1.00 91.12 97 LEU A O 1
ATOM 705 N N . SER A 1 98 ? -2.033 0.400 -12.187 1.00 89.88 98 SER A N 1
ATOM 706 C CA . SER A 1 98 ? -3.008 -0.636 -12.549 1.00 89.88 98 SER A CA 1
ATOM 707 C C . SER A 1 98 ? -3.032 -1.038 -14.026 1.00 89.88 98 SER A C 1
ATOM 709 O O . SER A 1 98 ? -3.510 -2.130 -14.336 1.00 89.88 98 SER A O 1
ATOM 711 N N . VAL A 1 99 ? -2.496 -0.199 -14.918 1.00 90.00 99 VAL A N 1
ATOM 712 C CA . VAL A 1 99 ? -2.350 -0.524 -16.348 1.00 90.00 99 VAL A CA 1
ATOM 713 C C . VAL A 1 99 ? -1.360 -1.676 -16.573 1.00 90.00 99 VAL A C 1
ATOM 715 O O . VAL A 1 99 ? -1.472 -2.450 -17.526 1.00 90.00 99 VAL A O 1
ATOM 718 N N . GLY A 1 100 ? -0.388 -1.833 -15.673 1.00 90.62 100 GLY A N 1
ATOM 719 C CA . GLY A 1 100 ? 0.536 -2.961 -15.655 1.00 90.62 100 GLY A CA 1
ATOM 720 C C . GLY A 1 100 ? 0.027 -4.117 -14.787 1.00 90.62 100 GLY A C 1
ATOM 721 O O . GLY A 1 100 ? -0.837 -3.922 -13.929 1.00 90.62 100 GLY A O 1
ATOM 722 N N . PRO A 1 101 ? 0.568 -5.333 -14.964 1.00 95.12 101 PRO A N 1
ATOM 723 C CA . PRO A 1 101 ? 0.382 -6.389 -13.979 1.00 95.12 101 PRO A CA 1
ATOM 724 C C . PRO A 1 101 ? 1.021 -5.996 -12.642 1.00 95.12 101 PRO A C 1
ATOM 726 O O . PRO A 1 101 ? 1.966 -5.208 -12.601 1.00 95.12 101 PRO A O 1
ATOM 729 N N . TRP A 1 102 ? 0.531 -6.567 -11.548 1.00 97.19 102 TRP A N 1
ATOM 730 C CA . TRP A 1 102 ? 1.061 -6.317 -10.208 1.00 97.19 102 TRP A CA 1
ATOM 731 C C . TRP A 1 102 ? 0.768 -7.489 -9.275 1.00 97.19 102 TRP A C 1
ATOM 733 O O . TRP A 1 102 ? -0.163 -8.265 -9.492 1.00 97.19 102 TRP A O 1
ATOM 743 N N . THR A 1 103 ? 1.558 -7.604 -8.217 1.00 96.88 103 THR A N 1
ATOM 744 C CA . THR A 1 103 ? 1.409 -8.632 -7.190 1.00 96.88 103 THR A CA 1
ATOM 745 C C . THR A 1 103 ? 1.037 -7.985 -5.867 1.00 96.88 103 THR A C 1
ATOM 747 O O . THR A 1 103 ? 1.668 -7.020 -5.441 1.00 96.88 103 THR A O 1
ATOM 750 N N . LEU A 1 104 ? 0.016 -8.534 -5.217 1.00 97.62 104 LEU A N 1
ATOM 751 C CA . LEU A 1 104 ? -0.321 -8.272 -3.825 1.00 97.62 104 LEU A CA 1
ATOM 752 C C . LEU A 1 104 ? 0.377 -9.305 -2.946 1.00 97.62 104 LEU A C 1
ATOM 754 O O . LEU A 1 104 ? 0.140 -10.495 -3.132 1.00 97.62 104 LEU A O 1
ATOM 758 N N . VAL A 1 105 ? 1.142 -8.859 -1.959 1.00 97.12 105 VAL A N 1
ATOM 759 C CA . VAL A 1 105 ? 1.631 -9.694 -0.860 1.00 97.12 105 VAL A CA 1
ATOM 760 C C . VAL A 1 105 ? 0.996 -9.181 0.425 1.00 97.12 105 VAL A C 1
ATOM 762 O O . VAL A 1 105 ? 1.027 -7.985 0.708 1.00 97.12 105 VAL A O 1
ATOM 765 N N . VAL A 1 106 ? 0.387 -10.074 1.197 1.00 97.88 106 VAL A N 1
ATOM 766 C CA . VAL A 1 106 ? -0.219 -9.735 2.483 1.00 97.88 106 VAL A CA 1
ATOM 767 C C . VAL A 1 106 ? 0.368 -10.624 3.557 1.00 97.88 106 VAL A C 1
ATOM 769 O O . VAL A 1 106 ? 0.344 -11.847 3.450 1.00 97.88 106 VAL A O 1
ATOM 772 N N . GLN A 1 107 ? 0.844 -10.002 4.623 1.00 97.12 107 GLN A N 1
ATOM 773 C CA . GLN A 1 107 ? 1.276 -10.703 5.814 1.00 97.12 107 GLN A CA 1
ATOM 774 C C . GLN A 1 107 ? 0.211 -10.564 6.894 1.00 97.12 107 GLN A C 1
ATOM 776 O O . GLN A 1 107 ? -0.262 -9.460 7.186 1.00 97.12 107 GLN A O 1
ATOM 781 N N . TYR A 1 108 ? -0.139 -11.687 7.509 1.00 96.19 108 TYR A N 1
ATOM 782 C CA . TYR A 1 108 ? -1.041 -11.718 8.652 1.00 96.19 108 TYR A CA 1
ATOM 783 C C . TYR A 1 108 ? -0.313 -12.245 9.881 1.00 96.19 108 TYR A C 1
ATOM 785 O O . TYR A 1 108 ? 0.387 -13.247 9.798 1.00 96.19 108 TYR A O 1
ATOM 793 N N . LEU A 1 109 ? -0.510 -11.615 11.034 1.00 94.88 109 LEU A N 1
ATOM 794 C CA . LEU A 1 109 ? -0.138 -12.204 12.314 1.00 94.88 109 LEU A CA 1
ATOM 795 C C . LEU A 1 109 ? -1.256 -13.151 12.760 1.00 94.88 109 LEU A C 1
ATOM 797 O O . LEU A 1 109 ? -2.423 -12.763 12.859 1.00 94.88 109 LEU A O 1
ATOM 801 N N . THR A 1 110 ? -0.895 -14.403 13.011 1.00 93.38 110 THR A N 1
ATOM 802 C CA . THR A 1 110 ? -1.801 -15.466 13.454 1.00 93.38 110 THR A CA 1
ATOM 803 C C . THR A 1 110 ? -1.304 -16.064 14.768 1.00 93.38 110 THR A C 1
ATOM 805 O O . THR A 1 110 ? -0.216 -15.737 15.243 1.00 93.38 110 THR A O 1
ATOM 808 N N . LYS A 1 111 ? -2.071 -16.995 15.347 1.00 91.12 111 LYS A N 1
ATOM 809 C CA . LYS A 1 111 ? -1.637 -17.749 16.535 1.00 91.12 111 LYS A CA 1
ATOM 810 C C . LYS A 1 111 ? -0.338 -18.546 16.328 1.00 91.12 111 LYS A C 1
ATOM 812 O O . LYS A 1 111 ? 0.336 -18.846 17.304 1.00 91.12 111 LYS A O 1
ATOM 817 N N . ASP A 1 112 ? -0.015 -18.895 15.081 1.00 90.38 112 ASP A N 1
ATOM 818 C CA . ASP A 1 112 ? 1.166 -19.685 14.714 1.00 90.38 112 ASP A CA 1
ATOM 819 C C . ASP A 1 112 ? 2.338 -18.786 14.270 1.00 90.38 112 ASP A C 1
ATOM 821 O O . ASP A 1 112 ? 3.339 -19.274 13.752 1.00 90.38 112 ASP A O 1
ATOM 825 N N . GLY A 1 113 ? 2.215 -17.467 14.466 1.00 90.44 113 GLY A N 1
ATOM 826 C CA . GLY A 1 113 ? 3.165 -16.462 14.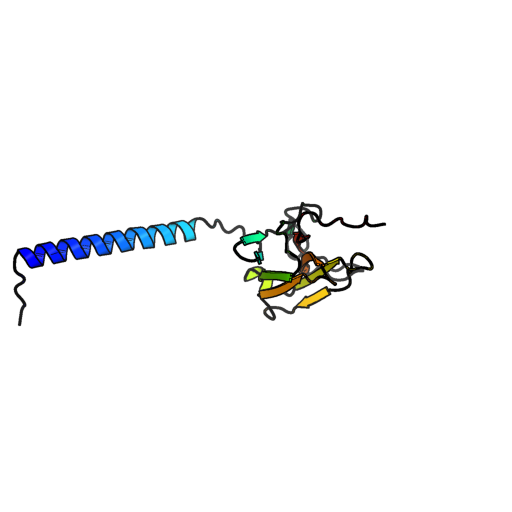001 1.00 90.44 113 GLY A CA 1
ATOM 827 C C . GLY A 1 113 ? 2.726 -15.804 12.695 1.00 90.44 113 GLY A C 1
ATOM 828 O O . GLY A 1 113 ? 1.538 -15.788 12.345 1.00 90.44 113 GLY A O 1
ATOM 829 N N . PHE A 1 114 ? 3.687 -15.212 11.989 1.00 91.56 114 PHE A N 1
ATOM 830 C CA . PHE A 1 114 ? 3.425 -14.548 10.720 1.00 91.56 114 PHE A CA 1
ATOM 831 C C . PHE A 1 114 ? 3.127 -15.549 9.604 1.00 91.56 114 PHE A C 1
ATOM 833 O O . PHE A 1 114 ? 3.945 -16.400 9.263 1.00 91.56 114 PHE A O 1
ATOM 840 N N . ASP A 1 115 ? 1.965 -15.385 8.986 1.00 92.06 115 ASP A N 1
ATOM 841 C CA . ASP A 1 115 ? 1.590 -16.047 7.751 1.00 92.06 115 ASP A CA 1
ATOM 842 C C . ASP A 1 115 ? 1.985 -15.173 6.554 1.00 92.06 115 ASP A C 1
ATOM 844 O O . ASP A 1 115 ? 1.403 -14.109 6.321 1.00 92.06 115 ASP A O 1
ATOM 848 N N . ASN A 1 116 ? 2.979 -15.657 5.807 1.00 87.56 116 ASN A N 1
ATOM 849 C CA . ASN A 1 116 ? 3.563 -15.013 4.627 1.00 87.56 116 ASN A CA 1
ATOM 850 C C . ASN A 1 116 ? 3.057 -15.609 3.304 1.00 87.56 116 ASN A C 1
ATOM 852 O O . ASN A 1 116 ? 3.629 -15.342 2.252 1.00 87.56 116 ASN A O 1
ATOM 856 N N . THR A 1 117 ? 2.039 -16.472 3.336 1.00 83.25 117 THR A N 1
ATOM 857 C CA . THR A 1 117 ? 1.629 -17.255 2.156 1.00 83.25 117 THR A CA 1
ATOM 858 C C . THR A 1 117 ? 0.625 -16.544 1.250 1.00 83.25 117 THR A C 1
ATOM 860 O O . THR A 1 117 ? 0.349 -17.016 0.146 1.00 83.25 117 THR A O 1
ATOM 863 N N . ALA A 1 118 ? 0.057 -15.417 1.688 1.00 89.38 118 ALA A N 1
ATOM 864 C CA . ALA A 1 118 ? -0.958 -14.704 0.924 1.00 89.38 118 ALA A CA 1
ATOM 865 C C . ALA A 1 118 ? -0.319 -13.812 -0.151 1.00 89.38 118 ALA A C 1
ATOM 867 O O . ALA A 1 118 ? -0.095 -12.621 0.052 1.00 89.38 118 ALA A O 1
ATOM 868 N N . GLU A 1 119 ? -0.084 -14.403 -1.320 1.00 94.69 119 GLU A N 1
ATOM 869 C CA . GLU A 1 119 ? 0.380 -13.716 -2.523 1.00 94.69 119 GLU A CA 1
ATOM 870 C C . GLU A 1 119 ? -0.617 -13.902 -3.676 1.00 94.69 119 GLU A C 1
ATOM 872 O O . GLU A 1 119 ? -1.104 -15.006 -3.929 1.00 94.69 119 GLU A O 1
ATOM 877 N N . VAL A 1 120 ? -0.953 -12.816 -4.379 1.00 95.69 120 VAL A N 1
ATOM 878 C CA . VAL A 1 120 ? -1.897 -12.837 -5.506 1.00 95.69 120 VAL A CA 1
ATOM 879 C C . VAL A 1 120 ? -1.383 -11.972 -6.649 1.00 95.69 120 VAL A C 1
ATOM 881 O O . VAL A 1 120 ? -1.205 -10.766 -6.495 1.00 95.69 120 VAL A O 1
ATOM 884 N N . PHE A 1 121 ? -1.227 -12.579 -7.823 1.00 95.50 121 PHE A N 1
ATOM 885 C CA . PHE A 1 121 ? -0.911 -11.873 -9.061 1.00 95.50 121 PHE A CA 1
ATOM 886 C C . PHE A 1 121 ? -2.180 -11.367 -9.759 1.00 95.50 121 PHE A C 1
ATOM 888 O O . PHE A 1 121 ? -3.122 -12.128 -10.005 1.00 95.50 121 PHE A O 1
ATOM 895 N N . TYR A 1 122 ? -2.175 -10.096 -10.143 1.00 96.69 122 TYR A N 1
ATOM 896 C CA . TYR A 1 122 ? -3.221 -9.442 -10.917 1.00 96.69 122 TYR A CA 1
ATOM 897 C C . TYR A 1 122 ? -2.693 -9.063 -12.301 1.00 96.69 122 TYR A C 1
ATOM 899 O O . TYR A 1 122 ? -1.614 -8.494 -12.454 1.00 96.69 122 TYR A O 1
ATOM 907 N N . ARG A 1 123 ? -3.485 -9.369 -13.334 1.00 95.38 123 ARG A N 1
ATOM 908 C CA . ARG A 1 123 ? -3.200 -8.936 -14.709 1.00 95.38 123 ARG A CA 1
ATOM 909 C C . ARG A 1 123 ? -3.479 -7.437 -14.857 1.00 95.38 123 ARG A C 1
ATOM 911 O O . ARG A 1 123 ? -4.261 -6.887 -14.075 1.00 95.38 123 ARG A O 1
ATOM 918 N N . SER A 1 124 ? -2.912 -6.826 -15.895 1.00 93.50 124 SER A N 1
ATOM 919 C CA . SER A 1 124 ? -3.240 -5.462 -16.330 1.00 93.50 124 SER A CA 1
ATOM 920 C C . SER A 1 124 ? -4.742 -5.194 -16.301 1.00 93.50 124 SER A C 1
ATOM 922 O O . SER A 1 124 ? -5.530 -6.032 -16.749 1.00 93.50 124 SER A O 1
ATOM 924 N N . ASP A 1 125 ? -5.119 -4.055 -15.724 1.00 90.88 125 ASP A N 1
ATOM 925 C CA . ASP A 1 125 ? -6.484 -3.524 -15.631 1.00 90.88 125 ASP A CA 1
ATOM 926 C C . ASP A 1 125 ? -7.519 -4.445 -14.956 1.00 90.88 125 ASP A C 1
ATOM 928 O O . ASP A 1 125 ? -8.716 -4.157 -14.949 1.00 90.88 125 ASP A O 1
ATOM 932 N N . SER A 1 126 ? -7.090 -5.553 -14.342 1.00 93.25 126 SER A N 1
ATOM 933 C CA . SER A 1 126 ? -8.016 -6.538 -13.766 1.00 93.25 126 SER A CA 1
ATOM 934 C C . SER A 1 126 ? -8.577 -6.123 -12.408 1.00 93.25 126 SER A C 1
ATOM 936 O O . SER A 1 126 ? -9.665 -6.559 -12.024 1.00 93.25 126 SER A O 1
ATOM 938 N N . LYS A 1 127 ? -7.841 -5.293 -11.660 1.00 95.00 127 LYS A N 1
ATOM 939 C CA . LYS A 1 127 ? -8.252 -4.796 -10.348 1.00 95.00 127 LYS A CA 1
ATOM 940 C C . LYS A 1 127 ? -7.509 -3.512 -9.999 1.00 95.00 127 LYS A C 1
ATOM 942 O O . LYS A 1 127 ? -6.306 -3.408 -10.219 1.00 95.00 127 LYS A O 1
ATOM 947 N N . ARG A 1 128 ? -8.241 -2.555 -9.426 1.00 94.06 128 ARG A N 1
ATOM 948 C CA . ARG A 1 128 ? -7.709 -1.254 -8.979 1.00 94.06 128 ARG A CA 1
ATOM 949 C C . ARG A 1 128 ? -7.899 -1.001 -7.494 1.00 94.06 128 ARG A C 1
ATOM 951 O O . ARG A 1 128 ? -7.049 -0.379 -6.875 1.00 94.06 128 ARG A O 1
ATOM 958 N N . THR A 1 129 ? -8.989 -1.509 -6.929 1.00 97.00 129 THR A N 1
ATOM 959 C CA . THR A 1 129 ? -9.327 -1.326 -5.519 1.00 97.00 129 THR A CA 1
ATOM 960 C C . THR A 1 129 ? -9.647 -2.670 -4.888 1.00 97.00 129 THR A C 1
ATOM 962 O O . THR A 1 129 ? -10.260 -3.543 -5.511 1.00 97.00 129 THR A O 1
ATOM 965 N N . PHE A 1 130 ? -9.218 -2.855 -3.646 1.00 96.75 130 PHE A N 1
ATOM 966 C CA . PHE A 1 130 ? -9.531 -4.033 -2.853 1.00 96.75 130 PHE A CA 1
ATOM 967 C C . PHE A 1 130 ? -9.601 -3.691 -1.368 1.00 96.75 130 PHE A C 1
ATOM 969 O O . PHE A 1 130 ? -9.092 -2.665 -0.924 1.00 96.75 130 PHE A O 1
ATOM 976 N N . THR A 1 131 ? -10.237 -4.575 -0.607 1.00 98.06 131 THR A N 1
ATOM 977 C CA . THR A 1 131 ? -10.397 -4.438 0.839 1.00 98.06 131 THR A CA 1
ATOM 978 C C . THR A 1 131 ? -9.783 -5.646 1.527 1.00 98.06 131 THR A C 1
ATOM 980 O O . THR A 1 131 ? -10.001 -6.776 1.090 1.00 98.06 131 THR A O 1
ATOM 983 N N . LEU A 1 132 ? -9.029 -5.408 2.598 1.00 97.88 132 LEU A N 1
ATOM 984 C CA . LEU A 1 132 ? -8.447 -6.441 3.451 1.00 97.88 132 LEU A CA 1
ATOM 985 C C . LEU A 1 132 ? -8.942 -6.243 4.880 1.00 97.88 132 LEU A C 1
ATOM 987 O O . LEU A 1 132 ? -8.844 -5.146 5.424 1.00 97.88 132 LEU A O 1
ATOM 991 N N . ALA A 1 133 ? -9.482 -7.301 5.476 1.00 97.25 133 ALA A N 1
ATOM 992 C CA . ALA A 1 133 ? -9.951 -7.284 6.856 1.00 97.25 133 ALA A CA 1
ATOM 993 C C . ALA A 1 133 ? -8.834 -7.699 7.820 1.00 97.25 133 ALA A C 1
ATOM 995 O O . ALA A 1 133 ? -8.060 -8.609 7.517 1.00 97.25 133 ALA A O 1
ATOM 996 N N . SER A 1 134 ? -8.805 -7.068 8.991 1.00 97.12 134 SER A N 1
ATOM 997 C CA . SER A 1 134 ? -8.029 -7.497 10.151 1.00 97.12 134 SER A CA 1
ATOM 998 C C . SER A 1 134 ? -8.973 -8.225 11.102 1.00 97.12 134 SER A C 1
ATOM 1000 O O . SER A 1 134 ? -9.957 -7.664 11.576 1.00 97.12 134 SER A O 1
ATOM 1002 N N . THR A 1 135 ? -8.726 -9.505 11.358 1.00 96.38 135 THR A N 1
ATOM 1003 C CA . THR A 1 135 ? -9.599 -10.351 12.190 1.00 96.38 135 THR A CA 1
ATOM 1004 C C . THR A 1 135 ? -8.844 -10.853 13.412 1.00 96.38 135 THR A C 1
ATOM 1006 O O . THR A 1 135 ? -7.622 -10.758 13.469 1.00 96.38 135 THR A O 1
ATOM 1009 N N . ARG A 1 136 ? -9.554 -11.405 14.404 1.00 93.88 136 ARG A N 1
ATOM 1010 C CA . ARG A 1 136 ? -8.903 -11.939 15.614 1.00 93.88 136 ARG A CA 1
ATOM 1011 C C . ARG A 1 136 ? -7.941 -13.090 15.317 1.00 93.88 136 ARG A C 1
ATOM 1013 O O . ARG A 1 136 ? -6.917 -13.188 15.977 1.00 93.88 136 ARG A O 1
ATOM 1020 N N . ASP A 1 137 ? -8.265 -13.925 14.332 1.00 94.00 137 ASP A N 1
ATOM 1021 C CA . ASP A 1 137 ? -7.460 -15.103 13.988 1.00 94.00 137 ASP A CA 1
ATOM 1022 C C . ASP A 1 137 ? -6.356 -14.787 12.967 1.00 94.00 137 ASP A C 1
ATOM 1024 O O . ASP A 1 137 ? -5.362 -15.509 12.872 1.00 94.00 137 ASP A O 1
ATOM 1028 N N . ARG A 1 138 ? -6.538 -13.712 12.189 1.00 94.81 138 ARG A N 1
ATOM 1029 C CA . ARG A 1 138 ? -5.586 -13.207 11.192 1.00 94.81 138 ARG A CA 1
ATOM 1030 C C . ARG A 1 138 ? -5.568 -11.684 11.266 1.00 94.81 138 ARG A C 1
ATOM 1032 O O . ARG A 1 138 ? -6.377 -11.020 10.609 1.00 94.81 138 ARG A O 1
ATOM 1039 N N . ILE A 1 139 ? -4.672 -11.152 12.089 1.00 96.81 139 ILE A N 1
ATOM 1040 C CA . ILE A 1 139 ? -4.456 -9.714 12.259 1.00 96.81 139 ILE A CA 1
ATOM 1041 C C . ILE A 1 139 ? -3.668 -9.225 11.049 1.00 96.81 139 ILE A C 1
ATOM 1043 O O . ILE A 1 139 ? -2.622 -9.784 10.724 1.00 96.81 139 ILE A O 1
ATOM 1047 N N . LEU A 1 140 ? -4.180 -8.214 10.353 1.00 97.31 140 LEU A N 1
ATOM 1048 C CA . LEU A 1 140 ? -3.508 -7.654 9.183 1.00 97.31 140 LEU A CA 1
ATOM 1049 C C . LEU A 1 140 ? -2.228 -6.937 9.635 1.00 97.31 140 LEU A C 1
ATOM 1051 O O . LEU A 1 140 ? -2.301 -6.052 10.486 1.00 97.31 140 LEU A O 1
ATOM 1055 N N . ALA A 1 141 ? -1.071 -7.361 9.120 1.00 96.31 141 ALA A N 1
ATOM 1056 C CA . ALA A 1 141 ? 0.222 -6.865 9.583 1.00 96.31 141 ALA A CA 1
ATOM 1057 C C . ALA A 1 141 ? 0.941 -6.026 8.529 1.00 96.31 141 ALA A C 1
ATOM 1059 O O . ALA A 1 141 ? 1.238 -4.857 8.778 1.00 96.31 141 ALA A O 1
ATOM 1060 N N . THR A 1 142 ? 1.126 -6.576 7.330 1.00 97.00 142 THR A N 1
ATOM 1061 C CA . THR A 1 142 ? 1.802 -5.884 6.227 1.00 97.00 142 THR A CA 1
ATOM 1062 C C . THR A 1 142 ? 1.014 -6.057 4.940 1.00 97.00 142 THR A C 1
ATOM 1064 O O . THR A 1 142 ? 0.509 -7.143 4.649 1.00 97.00 142 THR A O 1
ATOM 1067 N N . ILE A 1 143 ? 0.946 -4.993 4.146 1.00 98.25 143 ILE A N 1
ATOM 1068 C CA . ILE A 1 143 ? 0.517 -5.046 2.750 1.00 98.25 143 ILE A CA 1
ATOM 1069 C C . ILE A 1 143 ? 1.687 -4.577 1.902 1.00 98.25 143 ILE A C 1
ATOM 1071 O O . ILE A 1 143 ? 2.231 -3.500 2.141 1.00 98.25 143 ILE A O 1
ATOM 1075 N N . GLU A 1 144 ? 2.036 -5.352 0.887 1.00 97.88 144 GLU A N 1
ATOM 1076 C CA . GLU A 1 144 ? 3.007 -4.950 -0.115 1.00 97.88 144 GLU A CA 1
ATOM 1077 C C . GLU A 1 144 ? 2.418 -5.099 -1.517 1.00 97.88 144 GLU A C 1
ATOM 1079 O O . GLU A 1 144 ? 1.797 -6.110 -1.853 1.00 97.88 144 GLU A O 1
ATOM 1084 N N . ILE A 1 145 ? 2.604 -4.072 -2.341 1.00 97.88 145 ILE A N 1
ATOM 1085 C CA . ILE A 1 145 ? 2.330 -4.126 -3.775 1.00 97.88 145 ILE A CA 1
ATOM 1086 C C . ILE A 1 145 ? 3.664 -4.160 -4.501 1.00 97.88 145 ILE A C 1
ATOM 1088 O O . ILE A 1 145 ? 4.524 -3.317 -4.250 1.00 97.88 145 ILE A O 1
ATOM 1092 N N . LYS A 1 146 ? 3.820 -5.106 -5.425 1.00 97.31 146 LYS A N 1
ATOM 1093 C CA . LYS A 1 146 ? 4.988 -5.211 -6.302 1.00 97.31 146 LYS A CA 1
ATOM 1094 C C . LYS A 1 146 ? 4.567 -5.023 -7.749 1.00 97.31 146 LYS A C 1
ATOM 1096 O O . LYS A 1 146 ? 3.675 -5.721 -8.230 1.00 97.31 146 LYS A O 1
ATOM 1101 N N . GLN A 1 147 ? 5.238 -4.125 -8.459 1.00 96.38 147 GLN A N 1
ATOM 1102 C CA . GLN A 1 147 ? 5.111 -4.008 -9.908 1.00 96.38 147 GLN A CA 1
ATOM 1103 C C . GLN A 1 147 ? 6.327 -4.678 -10.569 1.00 96.38 147 GLN A C 1
ATOM 1105 O O . GLN A 1 147 ? 7.460 -4.309 -10.244 1.00 96.38 147 GLN A O 1
ATOM 1110 N N . PRO A 1 148 ? 6.136 -5.659 -11.469 1.00 96.19 148 PRO A N 1
ATOM 1111 C CA . PRO A 1 148 ? 7.235 -6.365 -12.112 1.00 96.19 148 PRO A CA 1
ATOM 1112 C C . PRO A 1 148 ? 7.944 -5.487 -13.150 1.00 96.19 148 PRO A C 1
ATOM 1114 O O . PRO A 1 148 ? 7.355 -4.579 -13.743 1.00 96.19 148 PRO A O 1
ATOM 1117 N N . SER A 1 149 ? 9.225 -5.772 -13.368 1.00 94.50 149 SER A N 1
ATOM 1118 C CA . SER A 1 149 ? 10.027 -5.215 -14.460 1.00 94.50 149 SER A CA 1
ATOM 1119 C C . SER A 1 149 ? 9.993 -6.109 -15.711 1.00 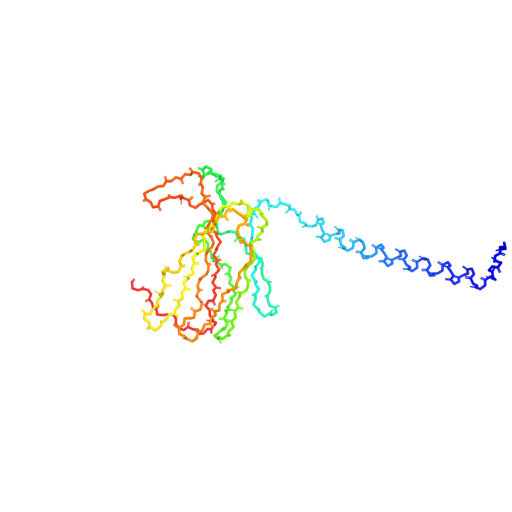94.50 149 SER A C 1
ATOM 1121 O O . SER A 1 149 ? 9.315 -7.132 -15.729 1.00 94.50 149 SER A O 1
ATOM 1123 N N . GLN A 1 150 ? 10.748 -5.750 -16.756 1.00 93.38 150 GLN A N 1
ATOM 1124 C CA . GLN A 1 150 ? 11.055 -6.657 -17.876 1.00 93.38 150 GLN A CA 1
ATOM 1125 C C . GLN A 1 150 ? 12.299 -7.532 -17.620 1.00 93.38 150 GLN A C 1
ATOM 1127 O O . GLN A 1 150 ? 12.716 -8.292 -18.494 1.00 93.38 150 GLN A O 1
ATOM 1132 N N . LYS A 1 151 ? 12.942 -7.393 -16.456 1.00 94.62 151 LYS A N 1
ATOM 1133 C CA . LYS A 1 151 ? 14.101 -8.190 -16.052 1.00 94.62 151 LYS A CA 1
ATOM 1134 C C . LYS A 1 151 ? 13.659 -9.311 -15.126 1.00 94.62 151 LYS A C 1
ATOM 1136 O O . LYS A 1 151 ? 12.802 -9.119 -14.269 1.00 94.62 151 LYS A O 1
ATOM 1141 N N . GLU A 1 152 ? 14.296 -10.460 -15.279 1.00 93.44 152 GLU A N 1
ATOM 1142 C CA . GLU A 1 152 ? 14.049 -11.644 -14.465 1.00 93.44 152 GLU A CA 1
ATOM 1143 C C . GLU A 1 152 ? 15.347 -12.120 -13.810 1.00 93.44 152 GLU A C 1
ATOM 1145 O O . GLU A 1 152 ? 16.438 -11.954 -14.365 1.00 93.44 152 GLU A O 1
ATOM 1150 N N . ASP A 1 153 ? 15.208 -12.729 -12.640 1.00 91.50 153 ASP A N 1
ATOM 1151 C CA . ASP A 1 153 ? 16.232 -13.514 -11.967 1.00 91.50 153 ASP A CA 1
ATOM 1152 C C . ASP A 1 153 ? 15.705 -14.930 -11.655 1.00 91.50 153 ASP A C 1
ATOM 1154 O O . ASP A 1 153 ? 14.681 -15.368 -12.183 1.00 91.50 153 ASP A O 1
ATOM 1158 N N . ALA A 1 154 ? 16.416 -15.686 -10.814 1.00 88.88 154 ALA A N 1
ATOM 1159 C CA . ALA A 1 154 ? 16.015 -17.045 -10.446 1.00 88.88 154 ALA A CA 1
ATOM 1160 C C . ALA A 1 154 ? 14.655 -17.122 -9.714 1.00 88.88 154 ALA A C 1
ATOM 1162 O O . ALA A 1 154 ? 14.051 -18.193 -9.680 1.00 88.88 154 ALA A O 1
ATOM 1163 N N . GLY A 1 155 ? 14.189 -16.018 -9.124 1.00 83.06 155 GLY A N 1
ATOM 1164 C CA . GLY A 1 155 ? 12.905 -15.880 -8.439 1.00 83.06 155 GLY A CA 1
ATOM 1165 C C . GLY A 1 155 ? 11.776 -15.330 -9.317 1.00 83.06 155 GLY A C 1
ATOM 1166 O O . GLY A 1 155 ? 10.656 -15.192 -8.828 1.00 83.06 155 GLY A O 1
ATOM 1167 N N . GLY A 1 156 ? 12.035 -15.045 -10.597 1.00 89.06 156 GLY A N 1
ATOM 1168 C CA . GLY A 1 156 ? 11.066 -14.490 -11.543 1.00 89.06 156 GLY A CA 1
ATOM 1169 C C . GLY A 1 156 ? 11.335 -13.020 -11.857 1.00 89.06 156 GLY A C 1
ATOM 1170 O O . GLY A 1 156 ? 12.476 -12.568 -11.829 1.00 89.06 156 GLY A O 1
ATOM 1171 N N . PHE A 1 157 ? 10.289 -12.262 -12.198 1.00 92.94 157 PHE A N 1
ATOM 1172 C CA . PHE A 1 157 ? 10.443 -10.845 -12.529 1.00 92.94 157 PHE A CA 1
ATOM 1173 C C . PHE A 1 157 ? 10.943 -10.043 -11.329 1.00 92.94 157 PHE A C 1
ATOM 1175 O O . PHE A 1 157 ? 10.307 -10.014 -10.275 1.00 92.94 157 PHE A O 1
ATOM 1182 N N . ILE A 1 158 ? 12.037 -9.311 -11.529 1.00 94.94 158 ILE A N 1
ATOM 1183 C CA . ILE A 1 158 ? 12.554 -8.371 -10.539 1.00 94.94 158 ILE A CA 1
ATOM 1184 C C . ILE A 1 158 ? 11.514 -7.253 -10.381 1.00 94.94 158 ILE A C 1
ATOM 1186 O O . ILE A 1 158 ? 11.112 -6.668 -11.395 1.00 94.94 158 ILE A O 1
ATOM 1190 N N . PRO A 1 159 ? 11.052 -6.928 -9.161 1.00 95.44 159 PRO A N 1
ATOM 1191 C CA . PRO A 1 159 ? 10.114 -5.833 -8.960 1.00 95.44 159 PRO A CA 1
ATOM 1192 C C . PRO A 1 159 ? 10.801 -4.498 -9.260 1.00 95.44 159 PRO A C 1
ATOM 1194 O O . PRO A 1 159 ? 11.814 -4.158 -8.654 1.00 95.44 159 PRO A O 1
ATOM 1197 N N . ARG A 1 160 ? 10.236 -3.721 -10.189 1.00 95.38 160 ARG A N 1
ATOM 1198 C CA . ARG A 1 160 ? 10.668 -2.336 -10.439 1.00 95.38 160 ARG A CA 1
ATOM 1199 C C . ARG A 1 160 ? 10.036 -1.341 -9.479 1.00 95.38 160 ARG A C 1
ATOM 1201 O O . ARG A 1 160 ? 10.520 -0.225 -9.394 1.00 95.38 160 ARG A O 1
ATOM 1208 N N . GLY A 1 161 ? 8.941 -1.709 -8.822 1.00 96.56 161 GLY A N 1
ATOM 1209 C CA . GLY A 1 161 ? 8.222 -0.855 -7.885 1.00 96.56 161 GLY A CA 1
ATOM 1210 C C . GLY A 1 161 ? 7.764 -1.660 -6.683 1.00 96.56 161 GLY A C 1
ATOM 1211 O O . GLY A 1 161 ? 7.214 -2.749 -6.868 1.00 96.56 161 GLY A O 1
ATOM 1212 N N . ILE A 1 162 ? 7.991 -1.137 -5.479 1.00 97.81 162 ILE A N 1
ATOM 1213 C CA . ILE A 1 162 ? 7.539 -1.747 -4.225 1.00 97.81 162 ILE A CA 1
ATOM 1214 C C . ILE A 1 162 ? 6.862 -0.676 -3.380 1.00 97.81 162 ILE A C 1
ATOM 1216 O O . ILE A 1 162 ? 7.478 0.338 -3.070 1.00 97.81 162 ILE A O 1
ATOM 1220 N N . TRP A 1 163 ? 5.625 -0.922 -2.959 1.00 98.25 163 TRP A N 1
ATOM 1221 C CA . TRP A 1 163 ? 4.898 -0.090 -2.001 1.00 98.25 163 TRP A CA 1
ATOM 1222 C C . TRP A 1 163 ? 4.631 -0.923 -0.758 1.00 98.25 163 TRP A C 1
ATOM 1224 O O . TRP A 1 163 ? 3.945 -1.936 -0.856 1.00 98.25 163 TRP A O 1
ATOM 1234 N N . GLY A 1 164 ? 5.159 -0.500 0.388 1.00 97.94 164 GLY A N 1
ATOM 1235 C CA . GLY A 1 164 ? 4.982 -1.188 1.665 1.00 97.94 164 GLY A CA 1
ATOM 1236 C C . GLY A 1 164 ? 4.090 -0.396 2.612 1.00 97.94 164 GLY A C 1
ATOM 1237 O O . GLY A 1 164 ? 4.252 0.819 2.764 1.00 97.94 164 GLY A O 1
ATOM 1238 N N . ILE A 1 165 ? 3.166 -1.096 3.266 1.00 98.38 165 ILE A N 1
ATOM 1239 C CA . ILE A 1 165 ? 2.241 -0.536 4.246 1.00 98.38 165 ILE A CA 1
ATOM 1240 C C . ILE A 1 165 ? 2.306 -1.381 5.516 1.00 98.38 165 ILE A C 1
ATOM 1242 O O . ILE A 1 165 ? 1.984 -2.569 5.504 1.00 98.38 165 ILE A O 1
ATOM 1246 N N . ASP A 1 166 ? 2.682 -0.741 6.613 1.00 97.50 166 ASP A N 1
ATOM 1247 C CA . ASP A 1 166 ? 2.605 -1.286 7.961 1.00 97.50 166 ASP A CA 1
ATOM 1248 C C . ASP A 1 166 ? 1.207 -1.023 8.532 1.00 97.50 166 ASP A C 1
ATOM 1250 O O . ASP A 1 166 ? 0.769 0.123 8.687 1.00 97.50 166 ASP A O 1
ATOM 1254 N N . THR A 1 167 ? 0.498 -2.113 8.806 1.00 97.62 167 THR A N 1
ATOM 1255 C CA . THR A 1 167 ? -0.906 -2.120 9.238 1.00 97.62 167 THR A CA 1
ATOM 1256 C C . THR A 1 167 ? -1.107 -2.713 10.626 1.00 97.62 167 THR A C 1
ATOM 1258 O O . THR A 1 167 ? -2.243 -2.752 11.105 1.00 97.62 167 THR A O 1
ATOM 1261 N N . LEU A 1 168 ? -0.022 -3.126 11.293 1.00 95.69 168 LEU A N 1
ATOM 1262 C CA . LEU A 1 168 ? -0.079 -3.686 12.638 1.00 95.69 168 LEU A CA 1
ATOM 1263 C C . LEU A 1 168 ? -0.820 -2.721 13.577 1.00 95.69 168 LEU A C 1
ATOM 1265 O O . LEU A 1 168 ? -0.428 -1.548 13.667 1.00 95.69 168 LEU A O 1
ATOM 1269 N N . PRO A 1 169 ? -1.862 -3.188 14.293 1.00 93.75 169 PR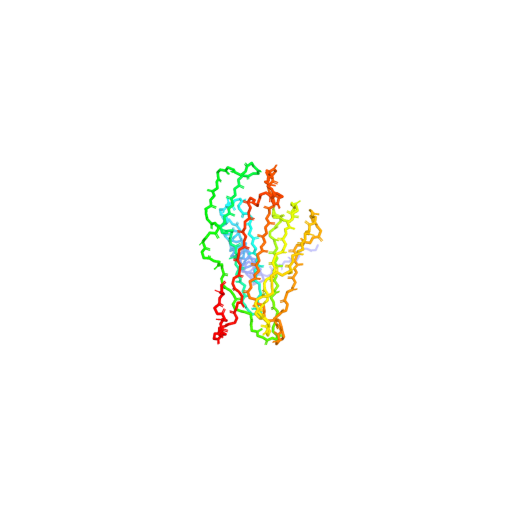O A N 1
ATOM 1270 C CA . PRO A 1 169 ? -2.544 -2.360 15.273 1.00 93.75 169 PRO A CA 1
ATOM 1271 C C . PRO A 1 169 ? -1.564 -1.872 16.343 1.00 93.75 169 PRO A C 1
ATOM 1273 O O . PRO A 1 169 ? -0.600 -2.557 16.695 1.00 93.75 169 PRO A O 1
ATOM 1276 N N . ASP A 1 170 ? -1.817 -0.684 16.883 1.00 90.38 170 ASP A N 1
ATOM 1277 C CA . ASP A 1 170 ? -0.990 -0.156 17.963 1.00 90.38 170 ASP A CA 1
ATOM 1278 C C . ASP A 1 170 ? -1.108 -1.039 19.216 1.00 90.38 170 ASP A C 1
ATOM 1280 O O . ASP A 1 170 ? -2.189 -1.514 19.566 1.00 90.38 170 ASP A O 1
ATOM 1284 N N . GLY A 1 171 ? 0.020 -1.263 19.895 1.00 81.56 171 GLY A N 1
ATOM 1285 C CA . GLY A 1 171 ? 0.067 -2.065 21.120 1.00 81.56 171 GLY A CA 1
ATOM 1286 C C . GLY A 1 171 ? -0.046 -3.581 20.917 1.00 81.56 171 GLY A C 1
ATOM 1287 O O . GLY A 1 171 ? -0.239 -4.294 21.898 1.00 81.56 171 GLY A O 1
ATOM 1288 N N . VAL A 1 172 ? 0.064 -4.085 19.682 1.00 78.69 172 VAL A N 1
ATOM 1289 C CA . VAL A 1 172 ? 0.205 -5.526 19.425 1.00 78.69 172 VAL A CA 1
ATOM 1290 C C . VAL A 1 172 ? 1.659 -5.939 19.631 1.00 78.69 172 VAL A C 1
ATOM 1292 O O . VAL A 1 172 ? 2.547 -5.467 18.920 1.00 78.69 172 VAL A O 1
ATOM 1295 N N . ASP A 1 173 ? 1.890 -6.850 20.578 1.00 69.44 173 ASP A N 1
ATOM 1296 C CA . ASP A 1 173 ? 3.186 -7.503 20.742 1.00 69.44 173 ASP A CA 1
ATOM 1297 C C . ASP A 1 173 ? 3.430 -8.439 19.557 1.00 69.44 173 ASP A C 1
ATOM 1299 O O . ASP A 1 173 ? 2.751 -9.452 19.374 1.00 69.44 173 ASP A O 1
ATOM 1303 N N . VAL A 1 174 ? 4.401 -8.071 18.727 1.00 65.25 174 VAL A N 1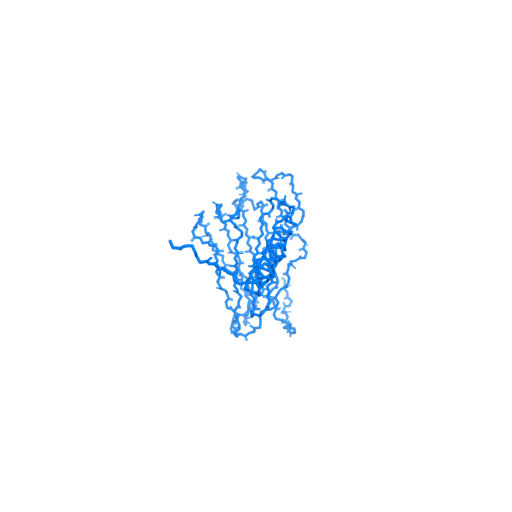
ATOM 1304 C CA . VAL A 1 174 ? 4.857 -8.887 17.607 1.00 65.25 174 VAL A CA 1
ATOM 1305 C C . VAL A 1 174 ? 5.831 -9.932 18.153 1.00 65.25 174 VAL A C 1
ATOM 1307 O O . VAL A 1 174 ? 6.853 -9.546 18.728 1.00 65.25 174 VAL A O 1
ATOM 1310 N N . PRO A 1 175 ? 5.563 -11.242 17.994 1.00 59.41 175 PRO A N 1
ATOM 1311 C CA . PRO A 1 175 ? 6.553 -12.266 18.302 1.00 59.41 175 PRO A CA 1
ATOM 1312 C C . PRO A 1 175 ? 7.826 -11.982 17.500 1.00 59.41 175 PRO A C 1
ATOM 1314 O O . PRO A 1 175 ? 7.739 -11.698 16.304 1.00 59.41 175 PRO A O 1
ATOM 1317 N N . ALA A 1 176 ? 8.993 -12.021 18.148 1.00 53.31 176 ALA A N 1
ATOM 1318 C CA . ALA A 1 176 ? 10.259 -11.842 17.446 1.00 53.31 176 ALA A CA 1
ATOM 1319 C C . ALA A 1 176 ? 10.341 -12.848 16.287 1.00 53.31 176 ALA A C 1
ATOM 1321 O O . ALA A 1 176 ? 10.023 -14.023 16.463 1.00 53.31 176 ALA A O 1
ATOM 1322 N N . SER A 1 177 ? 10.716 -12.374 15.101 1.00 52.72 177 SER A N 1
ATOM 1323 C CA . SER A 1 177 ? 11.054 -13.254 13.987 1.00 52.72 177 SER A CA 1
ATOM 1324 C C . SER A 1 177 ? 12.336 -14.002 14.353 1.00 52.72 177 SER A C 1
ATOM 1326 O O . SER A 1 177 ? 13.368 -13.346 14.525 1.00 52.72 177 SER A O 1
ATOM 1328 N N . ASP A 1 178 ? 12.247 -15.323 14.516 1.00 43.66 178 ASP A N 1
ATOM 1329 C CA . ASP A 1 178 ? 13.410 -16.214 14.644 1.00 43.66 178 ASP A CA 1
ATOM 1330 C C . ASP A 1 178 ? 14.334 -16.132 13.414 1.00 43.66 178 ASP A C 1
ATOM 1332 O O . ASP A 1 178 ? 13.815 -15.960 12.282 1.00 43.66 178 ASP A O 1
#

Sequence (178 aa):
MSARLTTGEKKFFAIAVITVLLLVAVIGGSVAALASGHEDNDVPYLHVANGNTLITVEPLIYCSIEVTNCEGSPTNKPARIPVPVGDAVMVSLSSDLSVGPWTLVVQYLTKDGFDNTAEVFYRSDSKRTFTLASTRDRILATIEIKQPSQKEDAGGFIPRGIWGIDTLPDGVDVPASD